Protein AF-A0A956TPC1-F1 (afdb_monomer_lite)

pLDDT: mean 88.54, std 5.94, range [56.38, 95.31]

Foldseek 3Di:
DPDDPVNVVVVVVLLVQLLVLLLVLQQPQADPVDDNVRSNCLSVVLSVVLVCCLPPVLCVVPVCVVPVVVSVVCSLVRSLVSSLVVCCCVCCVVVVDDCPRNVRSSVSSNVSSVVSD

Secondary structure (DSSP, 8-state):
----HHHHHHHHHHHHHHHHHHHHHHHHHS-TTS-HHHHHHHHHHHHHHHHHIIIIIHHHHS-TTTSHHHHHHHHHHHHHHHHHHHHIIIIIISS---GGGHHHHHHHHHHHHHHH-

Sequence (117 aa):
MDFTPELALTVLKGYVLTVIFETAVLLLGLSRQHSIKRRLIAGVWLSAASYPFVIFLFPRLINPIEMETVYRVVSETFAPLFECFLFWLVYYRLKEAPNDGLLRDMSTIVIANLFSY

Structure (mmCIF, N/CA/C/O backbone):
data_AF-A0A956TPC1-F1
#
_entry.id   AF-A0A956TPC1-F1
#
loop_
_atom_site.group_PDB
_atom_site.id
_atom_site.type_symbol
_atom_site.label_atom_id
_atom_site.label_alt_id
_atom_site.label_comp_id
_atom_site.label_asym_id
_atom_site.label_entity_id
_atom_site.label_seq_id
_atom_site.pdbx_PDB_ins_code
_atom_site.Cartn_x
_atom_site.Cartn_y
_atom_site.Cartn_z
_atom_site.occupancy
_atom_site.B_iso_or_equiv
_atom_site.auth_seq_id
_atom_site.auth_comp_id
_atom_site.auth_asym_id
_atom_site.auth_atom_id
_atom_site.pdbx_PDB_model_num
ATOM 1 N N . MET A 1 1 ? 19.845 -2.219 -12.822 1.00 56.38 1 MET A N 1
ATOM 2 C CA . MET 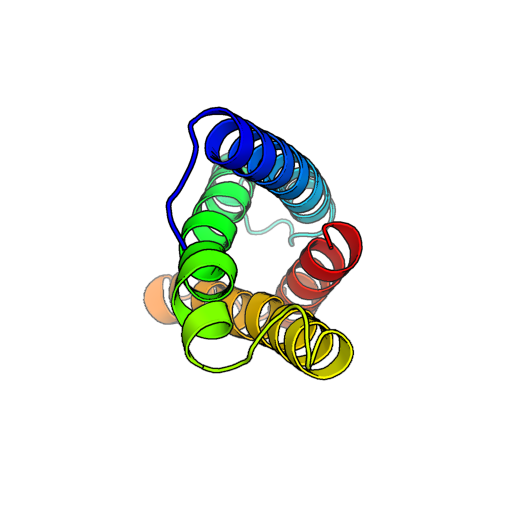A 1 1 ? 19.522 -0.857 -12.354 1.00 56.38 1 MET A CA 1
ATOM 3 C C . MET A 1 1 ? 20.477 -0.560 -11.220 1.00 56.38 1 MET A C 1
ATOM 5 O O . MET A 1 1 ? 20.308 -1.134 -10.149 1.00 56.38 1 MET A O 1
ATOM 9 N N . ASP A 1 2 ? 21.507 0.240 -11.474 1.00 64.00 2 ASP A N 1
ATOM 10 C CA . ASP A 1 2 ? 22.374 0.726 -10.401 1.00 64.00 2 ASP A CA 1
ATOM 11 C C . ASP A 1 2 ? 21.618 1.825 -9.651 1.00 64.00 2 ASP A C 1
ATOM 13 O O . ASP A 1 2 ? 21.229 2.837 -10.236 1.00 64.00 2 ASP A O 1
ATOM 17 N N . PHE A 1 3 ? 21.330 1.596 -8.368 1.00 66.88 3 PHE A N 1
ATOM 18 C CA . PHE A 1 3 ? 20.662 2.583 -7.523 1.00 66.88 3 PHE A CA 1
ATOM 19 C C . PHE A 1 3 ? 21.656 3.690 -7.173 1.00 66.88 3 PHE A C 1
ATOM 21 O O . PHE A 1 3 ? 22.478 3.540 -6.270 1.00 66.88 3 PHE A O 1
ATOM 28 N N . THR A 1 4 ? 21.581 4.816 -7.881 1.00 84.06 4 THR A N 1
ATOM 29 C CA . THR A 1 4 ? 22.282 6.028 -7.455 1.00 84.06 4 THR A CA 1
ATOM 30 C C . THR A 1 4 ? 21.613 6.587 -6.189 1.00 84.06 4 THR A C 1
ATOM 32 O O . THR A 1 4 ? 20.398 6.438 -6.007 1.00 84.06 4 THR A O 1
ATOM 35 N N . PRO A 1 5 ? 22.365 7.241 -5.286 1.00 81.44 5 PRO A N 1
ATOM 36 C CA . PRO A 1 5 ? 21.801 7.806 -4.057 1.00 81.44 5 PRO A CA 1
ATOM 37 C C . PRO A 1 5 ? 20.701 8.849 -4.327 1.00 81.44 5 PRO A C 1
ATOM 39 O O . PRO A 1 5 ? 19.742 8.950 -3.563 1.00 81.44 5 PRO A O 1
ATOM 42 N N . GLU A 1 6 ? 20.787 9.580 -5.440 1.00 81.81 6 GLU A N 1
ATOM 43 C CA . GLU A 1 6 ? 19.767 10.550 -5.858 1.00 81.81 6 GLU A CA 1
ATOM 44 C C . GLU A 1 6 ? 18.454 9.877 -6.286 1.00 81.81 6 GLU A C 1
ATOM 46 O O . GLU A 1 6 ? 17.362 10.325 -5.915 1.00 81.81 6 GLU A O 1
ATOM 51 N N . LEU A 1 7 ? 18.553 8.754 -7.007 1.00 81.25 7 LEU A N 1
ATOM 52 C CA . LEU A 1 7 ? 17.397 7.945 -7.384 1.00 81.25 7 LEU A CA 1
ATOM 53 C C . LEU A 1 7 ? 16.735 7.342 -6.142 1.00 81.25 7 LEU A C 1
ATOM 55 O O . LEU A 1 7 ? 15.518 7.425 -5.994 1.00 81.25 7 LEU A O 1
ATOM 59 N N . ALA A 1 8 ? 17.529 6.804 -5.212 1.00 82.50 8 ALA A N 1
ATOM 60 C CA . ALA A 1 8 ? 17.022 6.250 -3.959 1.00 82.50 8 ALA A CA 1
ATOM 61 C C . ALA A 1 8 ? 16.253 7.297 -3.135 1.00 82.50 8 ALA A C 1
ATOM 63 O O . ALA A 1 8 ? 15.169 7.012 -2.627 1.00 82.50 8 ALA A O 1
ATOM 64 N N . LEU A 1 9 ? 16.768 8.528 -3.051 1.00 86.12 9 LEU A N 1
ATOM 65 C CA . LEU A 1 9 ? 16.085 9.621 -2.360 1.00 86.12 9 LEU A CA 1
ATOM 66 C C . LEU A 1 9 ? 14.772 10.015 -3.053 1.00 86.12 9 LEU A C 1
ATOM 68 O O . LEU A 1 9 ? 13.795 10.334 -2.378 1.00 86.12 9 LEU A O 1
ATOM 72 N N . THR A 1 10 ? 14.737 9.985 -4.385 1.00 84.44 10 THR A N 1
ATOM 73 C CA . THR A 1 10 ? 13.531 10.284 -5.173 1.00 84.44 10 THR A CA 1
ATOM 74 C C . THR A 1 10 ? 12.447 9.235 -4.944 1.00 84.44 10 THR A C 1
ATOM 76 O O . THR A 1 10 ? 11.311 9.590 -4.628 1.00 84.44 10 THR A O 1
ATOM 79 N N . VAL A 1 11 ? 12.811 7.951 -5.000 1.00 83.94 11 VAL A N 1
ATOM 80 C CA . VAL A 1 11 ? 11.896 6.840 -4.701 1.00 83.94 11 VAL A CA 1
ATOM 81 C C . VAL A 1 11 ? 11.389 6.928 -3.262 1.00 83.94 11 VAL A C 1
ATOM 83 O O . VAL A 1 11 ? 10.193 6.788 -3.027 1.00 83.94 11 VAL A O 1
ATOM 86 N N . LEU A 1 12 ? 12.267 7.227 -2.298 1.00 86.62 12 LEU A N 1
ATOM 87 C CA . LEU A 1 12 ? 11.880 7.360 -0.894 1.00 86.62 12 LEU A CA 1
ATOM 88 C C . LEU A 1 12 ? 10.891 8.513 -0.670 1.00 86.62 12 LEU A C 1
ATOM 90 O O . LEU A 1 12 ? 9.917 8.347 0.059 1.00 86.62 12 LEU A O 1
ATOM 94 N N . LYS A 1 13 ? 11.117 9.674 -1.295 1.00 86.69 13 LYS A N 1
ATOM 95 C CA . LYS A 1 13 ? 10.193 10.818 -1.210 1.00 86.69 13 LYS A CA 1
ATOM 96 C C . LYS A 1 13 ? 8.825 10.481 -1.795 1.00 86.69 13 LYS A C 1
ATOM 98 O O . LYS A 1 13 ? 7.821 10.779 -1.153 1.00 86.69 13 LYS A O 1
ATOM 103 N N . GLY A 1 14 ? 8.798 9.847 -2.970 1.00 85.25 14 GLY A N 1
ATOM 104 C CA . GLY A 1 14 ? 7.561 9.375 -3.593 1.00 85.25 14 GLY A CA 1
ATOM 105 C C . GLY A 1 14 ? 6.814 8.411 -2.675 1.00 85.25 14 GLY A C 1
ATOM 106 O O . GLY A 1 14 ? 5.663 8.656 -2.339 1.00 85.25 14 GLY A O 1
ATOM 107 N N . TYR A 1 15 ? 7.515 7.401 -2.156 1.00 85.19 15 TYR A N 1
ATOM 108 C CA . TYR A 1 15 ? 6.955 6.425 -1.222 1.00 85.19 15 TYR A CA 1
ATOM 109 C C . TYR A 1 15 ? 6.351 7.073 0.031 1.00 85.19 15 TYR A C 1
ATOM 111 O O . TYR A 1 15 ? 5.221 6.769 0.402 1.00 85.19 15 TYR A O 1
ATOM 119 N N . VAL A 1 16 ? 7.067 7.995 0.684 1.00 88.50 16 VAL A N 1
ATOM 120 C CA . VAL A 1 16 ? 6.551 8.678 1.882 1.00 88.50 16 VAL A CA 1
ATOM 121 C C . VAL A 1 16 ? 5.290 9.478 1.559 1.00 88.50 16 VAL A C 1
ATOM 123 O O . VAL A 1 16 ? 4.336 9.445 2.336 1.00 88.50 16 VAL A O 1
ATOM 126 N N . LEU A 1 17 ? 5.267 10.180 0.425 1.00 88.25 17 LEU A N 1
ATOM 127 C CA . LEU A 1 17 ? 4.107 10.962 0.008 1.00 88.25 17 LEU A CA 1
ATOM 128 C C . LEU A 1 17 ? 2.889 10.065 -0.244 1.00 88.25 17 LEU A C 1
ATOM 130 O O . LEU A 1 17 ? 1.808 10.351 0.269 1.00 88.25 17 LEU A O 1
ATOM 134 N N . THR A 1 18 ? 3.082 8.958 -0.959 1.00 87.38 18 THR A N 1
ATOM 135 C CA . THR A 1 18 ? 2.053 7.940 -1.183 1.00 87.38 18 THR A CA 1
ATOM 136 C C . THR A 1 18 ? 1.496 7.421 0.142 1.00 87.38 18 THR A C 1
ATOM 138 O O . THR A 1 18 ? 0.289 7.495 0.364 1.00 87.38 18 THR A O 1
ATOM 141 N N . VAL A 1 19 ? 2.359 6.983 1.065 1.00 89.06 19 VAL A N 1
ATOM 142 C CA . VAL A 1 19 ? 1.934 6.453 2.372 1.00 89.06 19 VAL A CA 1
ATOM 143 C C . VAL A 1 19 ? 1.113 7.482 3.152 1.00 89.06 19 VAL A C 1
ATOM 145 O O . VAL A 1 19 ? 0.139 7.119 3.813 1.00 89.06 19 VAL A O 1
ATOM 148 N N . ILE A 1 20 ? 1.469 8.770 3.082 1.00 89.94 20 ILE A N 1
ATOM 149 C CA . ILE A 1 20 ? 0.707 9.847 3.730 1.00 89.94 20 ILE A CA 1
ATOM 150 C C . ILE A 1 20 ? -0.703 9.944 3.140 1.00 89.94 20 ILE A C 1
ATOM 152 O O . ILE A 1 20 ? -1.673 9.976 3.904 1.00 89.94 20 ILE A O 1
ATOM 156 N N . PHE A 1 21 ? -0.831 9.969 1.811 1.00 90.12 21 PHE A N 1
ATOM 157 C CA . PHE A 1 21 ? -2.134 10.053 1.149 1.00 90.12 21 PHE A CA 1
ATOM 158 C C . PHE A 1 21 ? -2.996 8.819 1.420 1.00 90.12 21 PHE A C 1
ATOM 160 O O . PHE A 1 21 ? -4.148 8.961 1.832 1.00 90.12 21 PHE A O 1
ATOM 167 N N . GLU A 1 22 ? -2.434 7.619 1.293 1.00 89.81 22 GLU A N 1
ATOM 168 C CA . GLU A 1 22 ? -3.151 6.372 1.572 1.00 89.81 22 GLU A CA 1
ATOM 169 C C . GLU A 1 22 ? -3.624 6.315 3.018 1.00 89.81 22 GLU A C 1
ATOM 171 O O . GLU A 1 22 ? -4.791 6.036 3.298 1.00 89.81 22 GLU A O 1
ATOM 176 N N . THR A 1 23 ? -2.741 6.664 3.955 1.00 90.19 23 THR A N 1
ATOM 177 C CA . THR A 1 23 ? -3.078 6.692 5.378 1.00 90.19 23 THR A CA 1
ATOM 178 C C . THR A 1 23 ? -4.186 7.705 5.662 1.00 90.19 23 THR A C 1
ATOM 180 O O . THR A 1 23 ? -5.092 7.405 6.441 1.00 90.19 23 THR A O 1
ATOM 183 N N . ALA A 1 24 ? -4.173 8.880 5.026 1.00 90.25 24 ALA A N 1
ATOM 184 C CA . ALA A 1 24 ? -5.234 9.874 5.174 1.00 90.25 24 ALA A CA 1
ATOM 185 C C . ALA A 1 24 ? -6.588 9.347 4.669 1.00 90.25 24 ALA A C 1
ATOM 187 O O . ALA A 1 24 ? -7.597 9.469 5.370 1.00 90.25 24 ALA A O 1
ATOM 188 N N . VAL A 1 25 ? -6.612 8.696 3.503 1.00 91.56 25 VAL A N 1
ATOM 189 C CA . VAL A 1 25 ? -7.831 8.084 2.955 1.00 91.56 25 VAL A CA 1
ATOM 190 C C . VAL A 1 25 ? -8.331 6.960 3.865 1.00 91.56 25 VAL A C 1
ATOM 192 O O . VAL A 1 25 ? -9.516 6.924 4.196 1.00 91.56 25 VAL A O 1
ATOM 195 N N . LEU A 1 26 ? -7.449 6.090 4.360 1.00 90.06 26 LEU A N 1
ATOM 196 C CA . LEU A 1 26 ? -7.807 5.000 5.274 1.00 90.06 26 LEU A CA 1
ATOM 197 C C . LEU A 1 26 ? -8.320 5.513 6.623 1.00 90.06 26 LEU A C 1
ATOM 199 O O . LEU A 1 26 ? -9.271 4.959 7.182 1.00 90.06 26 LEU A O 1
ATOM 203 N N . LEU A 1 27 ? -7.736 6.591 7.149 1.00 91.00 27 LEU A N 1
ATOM 204 C CA . LEU A 1 27 ? -8.196 7.226 8.382 1.00 91.00 27 LEU A CA 1
ATOM 205 C C . LEU A 1 27 ? -9.637 7.721 8.271 1.00 91.00 27 LEU A C 1
ATOM 207 O O . LEU A 1 27 ? -10.381 7.603 9.247 1.00 91.00 27 LEU A O 1
ATOM 211 N N . LEU A 1 28 ? -10.032 8.240 7.110 1.00 91.44 28 LEU A N 1
ATOM 212 C CA . LEU A 1 28 ? -11.369 8.781 6.868 1.00 91.44 28 LEU A CA 1
ATOM 213 C C . LEU A 1 28 ? -12.370 7.704 6.420 1.00 91.44 28 LEU A C 1
ATOM 215 O O . LEU A 1 28 ? -13.526 7.706 6.854 1.00 91.44 28 LEU A O 1
ATOM 219 N N . GLY A 1 29 ? -11.936 6.777 5.568 1.00 89.06 29 GLY A N 1
ATOM 220 C CA . GLY A 1 29 ? -12.813 5.832 4.884 1.00 89.06 29 GLY A CA 1
ATOM 221 C C . GLY A 1 29 ? -13.083 4.541 5.654 1.00 89.06 29 GLY A C 1
ATOM 222 O O . GLY A 1 29 ? -14.226 4.071 5.624 1.00 89.06 29 GLY A O 1
ATOM 223 N N . LEU A 1 30 ? -12.107 4.021 6.418 1.00 90.31 30 LEU A N 1
ATOM 224 C CA . LEU A 1 30 ? -12.269 2.755 7.141 1.00 90.31 30 LEU A CA 1
ATOM 225 C C . LEU A 1 30 ? -13.438 2.816 8.133 1.00 90.31 30 LEU A C 1
ATOM 227 O O . LEU A 1 30 ? -13.693 3.813 8.825 1.00 90.31 30 LEU A O 1
ATOM 231 N N . SER A 1 31 ? -14.152 1.703 8.222 1.00 89.00 31 SER A N 1
ATOM 232 C CA . SER A 1 31 ? -15.295 1.507 9.103 1.00 89.00 31 SER A CA 1
ATOM 233 C C . SER A 1 31 ? -14.937 1.726 10.580 1.00 89.00 31 SER A C 1
ATOM 235 O O . SER A 1 31 ? -13.797 1.560 11.032 1.00 89.00 31 SER A O 1
ATOM 237 N N . ARG A 1 32 ? -15.930 2.158 11.371 1.00 85.25 32 ARG A N 1
ATOM 238 C CA . ARG A 1 32 ? -15.756 2.571 12.782 1.00 85.25 32 ARG A CA 1
ATOM 239 C C . ARG A 1 32 ? -15.252 1.456 13.708 1.00 85.25 32 ARG A C 1
ATOM 241 O O . ARG A 1 32 ? -14.780 1.758 14.797 1.00 85.25 32 ARG A O 1
ATOM 248 N N . GLN A 1 33 ? -15.297 0.202 13.264 1.00 84.94 33 GLN A N 1
ATOM 249 C CA . GLN A 1 33 ? -14.762 -0.959 13.983 1.00 84.94 33 GLN A CA 1
ATOM 250 C C . GLN A 1 33 ? -13.232 -0.920 14.167 1.00 84.94 33 GLN A C 1
ATOM 252 O O . GLN A 1 33 ? -12.696 -1.534 15.090 1.00 84.94 33 GLN A O 1
ATOM 257 N N . HIS A 1 34 ? -12.510 -0.178 13.319 1.00 85.50 34 HIS A N 1
ATOM 258 C CA . HIS A 1 34 ? -11.058 -0.036 13.422 1.00 85.50 34 HIS A CA 1
ATOM 259 C C . HIS A 1 34 ? -10.687 1.201 14.232 1.00 85.50 34 HIS A C 1
ATOM 261 O O . HIS A 1 34 ? -11.007 2.325 13.841 1.00 85.50 34 HIS A O 1
ATOM 267 N N . SER A 1 35 ? -9.953 1.007 15.330 1.00 89.12 35 SER A N 1
ATOM 268 C CA . SER A 1 35 ? -9.394 2.114 16.110 1.00 89.12 35 SER A CA 1
ATOM 269 C C . SER A 1 35 ? -8.387 2.927 15.292 1.00 89.12 35 SER A C 1
ATOM 271 O O . SER A 1 35 ? -7.727 2.397 14.399 1.00 89.12 35 SER A O 1
ATOM 273 N N . ILE A 1 36 ? -8.207 4.207 15.631 1.00 88.62 36 ILE A N 1
ATOM 274 C CA . ILE A 1 36 ? -7.290 5.121 14.922 1.00 88.62 36 ILE A CA 1
ATOM 275 C C . ILE A 1 36 ? -5.874 4.532 14.812 1.00 88.62 36 ILE A C 1
ATOM 277 O O . ILE A 1 36 ? -5.271 4.575 13.745 1.00 88.62 36 ILE A O 1
ATOM 281 N N . LYS A 1 37 ? -5.375 3.887 15.878 1.00 89.06 37 LYS A N 1
ATOM 282 C CA . LYS A 1 37 ? -4.073 3.199 15.857 1.00 89.06 37 LYS A CA 1
ATOM 283 C C . LYS A 1 37 ? -4.005 2.108 14.783 1.00 89.06 37 LYS A C 1
ATOM 285 O O . LYS A 1 37 ? -3.002 2.009 14.089 1.00 89.06 37 LYS A O 1
ATOM 290 N N . ARG A 1 38 ? -5.066 1.306 14.623 1.00 88.12 38 ARG A N 1
ATOM 291 C CA . ARG A 1 38 ? -5.127 0.256 13.591 1.00 88.12 38 ARG A CA 1
ATOM 292 C C . ARG A 1 38 ? -5.164 0.849 12.190 1.00 88.12 38 ARG A C 1
ATOM 294 O O . ARG A 1 38 ? -4.500 0.314 11.319 1.00 88.12 38 ARG A O 1
ATOM 301 N N . ARG A 1 39 ? -5.885 1.956 11.991 1.00 90.56 39 ARG A N 1
ATOM 302 C CA . ARG A 1 39 ? -5.955 2.653 10.696 1.00 90.56 39 ARG A CA 1
ATOM 303 C C . ARG A 1 39 ? -4.586 3.188 10.265 1.00 90.56 39 ARG A C 1
ATOM 305 O O . ARG A 1 39 ? -4.184 2.957 9.134 1.00 90.56 39 ARG A O 1
ATOM 312 N N . LEU A 1 40 ? -3.851 3.819 11.188 1.00 90.00 40 LEU A N 1
ATOM 313 C CA . LEU A 1 40 ? -2.486 4.305 10.941 1.00 90.00 40 LEU A CA 1
ATOM 314 C C . LEU A 1 40 ? -1.521 3.165 10.609 1.00 90.00 40 LEU A C 1
ATOM 316 O O . LEU A 1 40 ? -0.792 3.235 9.626 1.00 90.00 40 LEU A O 1
ATOM 320 N N . ILE A 1 41 ? -1.532 2.104 11.424 1.00 90.44 41 ILE A N 1
ATOM 321 C CA . ILE A 1 41 ? -0.664 0.943 11.200 1.00 90.44 41 ILE A CA 1
ATOM 322 C C . ILE A 1 41 ? -1.022 0.262 9.880 1.00 90.44 41 ILE A C 1
ATOM 324 O O . ILE A 1 41 ? -0.116 -0.132 9.160 1.00 90.44 41 ILE A O 1
ATOM 328 N N . ALA A 1 42 ? -2.312 0.136 9.554 1.00 88.75 42 ALA A N 1
ATOM 329 C CA . ALA A 1 42 ? -2.755 -0.458 8.300 1.00 88.75 42 ALA A CA 1
ATOM 330 C C . ALA A 1 42 ? -2.224 0.323 7.096 1.00 88.75 42 ALA A C 1
ATOM 332 O O . ALA A 1 42 ? -1.651 -0.311 6.223 1.00 88.75 42 ALA A O 1
ATOM 333 N N . GLY A 1 43 ? -2.331 1.657 7.085 1.00 87.06 43 GLY A N 1
ATOM 334 C CA . GLY A 1 43 ? -1.788 2.473 5.995 1.00 87.06 43 GLY A CA 1
ATOM 335 C C . GLY A 1 43 ? -0.302 2.221 5.769 1.00 87.06 43 GLY A C 1
ATOM 336 O O . GLY A 1 43 ? 0.091 1.799 4.697 1.00 87.06 43 GLY A O 1
ATOM 337 N N . VAL A 1 44 ? 0.522 2.344 6.810 1.00 88.88 44 VAL A N 1
ATOM 338 C CA . VAL A 1 44 ? 1.974 2.138 6.669 1.00 88.88 44 VAL A CA 1
ATOM 339 C C . VAL A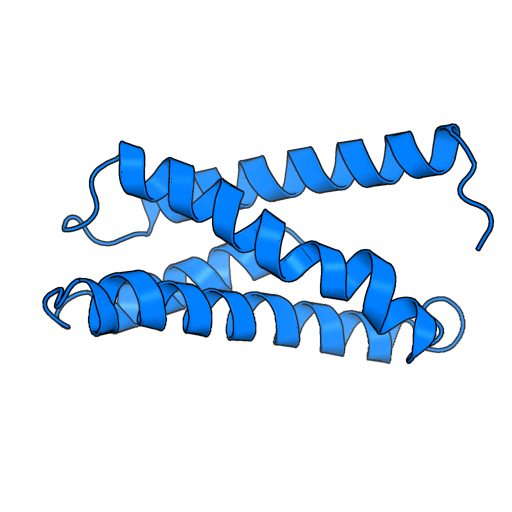 1 44 ? 2.333 0.691 6.313 1.00 88.88 44 VAL A C 1
ATOM 341 O O . VAL A 1 44 ? 3.233 0.450 5.513 1.00 88.88 44 VAL A O 1
ATOM 344 N N . TRP A 1 45 ? 1.675 -0.287 6.938 1.00 92.69 45 TRP A N 1
ATOM 345 C CA . TRP A 1 45 ? 2.023 -1.700 6.787 1.00 92.69 45 TRP A CA 1
ATOM 346 C C . TRP A 1 45 ? 1.584 -2.282 5.441 1.00 92.69 45 TRP A C 1
ATOM 348 O O . TRP A 1 45 ? 2.312 -3.098 4.880 1.00 92.69 45 TRP A O 1
ATOM 358 N N . LEU A 1 46 ? 0.422 -1.869 4.926 1.00 91.19 46 LEU A N 1
ATOM 359 C CA . LEU A 1 46 ? -0.075 -2.317 3.626 1.00 91.19 46 LEU A CA 1
ATOM 360 C C . LEU A 1 46 ? 0.854 -1.844 2.505 1.00 91.19 46 LEU A C 1
ATOM 362 O O . LEU A 1 46 ? 1.367 -2.695 1.776 1.00 91.19 46 LEU A O 1
ATOM 366 N N . SER A 1 47 ? 1.189 -0.549 2.463 1.00 89.75 47 SER A N 1
ATOM 367 C CA . SER A 1 47 ? 2.115 -0.011 1.460 1.00 89.75 47 SER A CA 1
ATOM 368 C C . SER A 1 47 ? 3.508 -0.631 1.597 1.00 89.75 47 SER A C 1
ATOM 370 O O . SER A 1 47 ? 4.147 -0.980 0.608 1.00 89.75 47 SER A O 1
ATOM 372 N N . ALA A 1 48 ? 3.985 -0.853 2.828 1.00 88.75 48 ALA A N 1
ATOM 373 C CA . ALA A 1 48 ? 5.269 -1.518 3.056 1.00 88.75 48 ALA A CA 1
ATOM 374 C C . ALA A 1 48 ? 5.300 -2.961 2.523 1.00 88.75 48 ALA A C 1
ATOM 376 O O . ALA A 1 48 ? 6.371 -3.459 2.175 1.00 88.75 48 ALA A O 1
ATOM 377 N N . ALA A 1 49 ? 4.150 -3.637 2.461 1.00 90.25 49 ALA A N 1
ATOM 378 C CA . ALA A 1 49 ? 4.039 -4.983 1.920 1.00 90.25 49 ALA A CA 1
ATOM 379 C C . ALA A 1 49 ? 3.860 -4.995 0.393 1.00 90.25 49 ALA A C 1
ATOM 381 O O . ALA A 1 49 ? 4.399 -5.888 -0.256 1.00 90.25 49 ALA A O 1
ATOM 382 N N . SER A 1 50 ? 3.133 -4.038 -0.191 1.00 91.38 50 SER A N 1
ATOM 383 C CA . SER A 1 50 ? 2.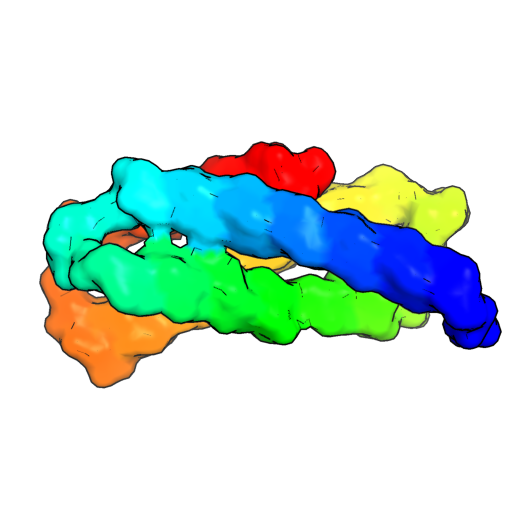814 -3.996 -1.627 1.00 91.38 50 SER A CA 1
ATOM 384 C C . SER A 1 50 ? 3.920 -3.343 -2.475 1.00 91.38 50 SER A C 1
ATOM 386 O O . SER A 1 50 ? 4.308 -3.886 -3.514 1.00 91.38 50 SER A O 1
ATOM 388 N N . TYR A 1 51 ? 4.506 -2.231 -2.021 1.00 87.38 51 TYR A N 1
ATOM 389 C CA . TYR A 1 51 ? 5.464 -1.432 -2.799 1.00 87.38 51 TYR A CA 1
ATOM 390 C C . TYR A 1 51 ? 6.777 -2.142 -3.151 1.00 87.38 51 TYR A C 1
ATOM 392 O O . TYR A 1 51 ? 7.289 -1.897 -4.246 1.00 87.38 51 TYR A O 1
ATOM 400 N N . PRO A 1 52 ? 7.343 -3.049 -2.328 1.00 89.31 52 PRO A N 1
ATOM 401 C CA . PRO A 1 52 ? 8.520 -3.813 -2.737 1.00 89.31 52 PRO A CA 1
ATOM 402 C C . PRO A 1 52 ? 8.293 -4.633 -4.014 1.00 89.31 52 PRO A C 1
ATOM 404 O O . PRO A 1 52 ? 9.220 -4.790 -4.811 1.00 89.31 52 PRO A O 1
ATOM 407 N N . PHE A 1 53 ? 7.070 -5.116 -4.255 1.00 90.69 53 PHE A N 1
ATOM 408 C CA . PHE A 1 53 ? 6.737 -5.812 -5.499 1.00 90.69 53 PHE A CA 1
ATOM 409 C C . PHE A 1 53 ? 6.759 -4.850 -6.688 1.00 90.69 53 PHE A C 1
ATOM 411 O O . PHE A 1 53 ? 7.386 -5.149 -7.703 1.00 90.69 53 PHE A O 1
ATOM 418 N N . VAL A 1 54 ? 6.152 -3.673 -6.537 1.00 89.12 54 VAL A N 1
ATOM 419 C CA . VAL A 1 54 ? 6.105 -2.651 -7.589 1.00 89.12 54 VAL A CA 1
ATOM 420 C C . VAL A 1 54 ? 7.499 -2.097 -7.891 1.00 89.12 54 VAL A C 1
ATOM 422 O O . VAL A 1 54 ? 7.854 -1.970 -9.049 1.00 89.12 54 VAL A O 1
ATOM 425 N N . ILE A 1 55 ? 8.330 -1.833 -6.881 1.00 87.81 55 ILE A N 1
ATOM 426 C CA . ILE A 1 55 ? 9.648 -1.197 -7.062 1.00 87.81 55 ILE A CA 1
ATOM 427 C C . ILE A 1 55 ? 10.733 -2.199 -7.476 1.00 87.81 55 ILE A C 1
ATOM 429 O O . ILE A 1 55 ? 11.623 -1.855 -8.252 1.00 87.81 55 ILE A O 1
ATOM 433 N N . PHE A 1 56 ? 10.710 -3.430 -6.953 1.00 88.25 56 PHE A N 1
ATOM 434 C CA . PHE A 1 56 ? 11.813 -4.378 -7.156 1.00 88.25 56 PHE A CA 1
ATOM 435 C C . PHE A 1 56 ? 11.453 -5.585 -8.012 1.00 88.25 56 PHE A C 1
ATOM 437 O O . PHE A 1 56 ? 12.315 -6.064 -8.752 1.00 88.25 56 PHE A O 1
ATOM 444 N N . LEU A 1 57 ? 10.228 -6.109 -7.909 1.00 91.19 57 LEU A N 1
ATOM 445 C CA . LEU A 1 57 ? 9.849 -7.321 -8.635 1.00 91.19 57 LEU A CA 1
ATOM 446 C C . LEU A 1 57 ? 9.381 -6.998 -10.055 1.00 91.19 57 LEU A C 1
ATOM 448 O O . LEU A 1 57 ? 9.920 -7.549 -11.012 1.00 91.19 57 LEU A O 1
ATOM 452 N N . PHE A 1 58 ? 8.412 -6.099 -10.212 1.00 90.75 58 PHE A N 1
ATOM 453 C CA . PHE A 1 58 ? 7.816 -5.808 -11.517 1.00 90.75 58 PHE A CA 1
ATOM 454 C C . PHE A 1 58 ? 8.786 -5.210 -12.535 1.00 90.75 58 PHE A C 1
ATOM 456 O O . PHE A 1 58 ? 8.771 -5.706 -13.658 1.00 90.75 58 PHE A O 1
ATOM 463 N N . PRO A 1 59 ? 9.713 -4.296 -12.191 1.00 89.31 59 PRO A N 1
ATOM 464 C CA . PRO A 1 59 ? 10.682 -3.776 -13.155 1.00 89.31 59 PRO A CA 1
ATOM 465 C C . PRO A 1 59 ? 11.655 -4.838 -13.683 1.00 89.31 59 PRO A C 1
ATOM 467 O O . PRO A 1 59 ? 12.323 -4.615 -14.688 1.00 89.31 59 PRO A O 1
ATOM 470 N N . ARG A 1 60 ? 11.765 -5.994 -13.006 1.00 89.94 60 ARG A N 1
ATOM 471 C CA . ARG A 1 60 ? 12.550 -7.146 -13.480 1.00 89.94 60 ARG A CA 1
ATOM 472 C C . ARG A 1 60 ? 11.774 -8.045 -14.441 1.00 89.94 60 ARG A C 1
ATOM 474 O O . ARG A 1 60 ? 12.400 -8.803 -15.172 1.00 89.94 60 ARG A O 1
ATOM 481 N N . LEU A 1 61 ? 10.443 -7.994 -14.411 1.00 92.06 61 LEU A N 1
ATOM 482 C CA . LEU A 1 61 ? 9.559 -8.812 -15.250 1.00 92.06 61 LEU A CA 1
ATOM 483 C C . LEU A 1 61 ? 9.005 -8.026 -16.445 1.00 92.06 61 LEU A C 1
ATOM 485 O O . LEU A 1 61 ? 8.767 -8.599 -17.502 1.00 92.06 61 LEU A O 1
ATOM 489 N N . ILE A 1 62 ? 8.792 -6.724 -16.264 1.00 90.25 62 ILE A N 1
ATOM 490 C CA . ILE A 1 62 ? 8.187 -5.802 -17.221 1.00 90.25 62 ILE A CA 1
ATOM 491 C C . ILE A 1 62 ? 9.101 -4.583 -17.283 1.00 90.25 62 ILE A C 1
ATOM 493 O O . ILE A 1 62 ? 9.300 -3.916 -16.269 1.00 90.25 62 ILE A O 1
ATOM 497 N N . ASN A 1 63 ? 9.664 -4.287 -18.456 1.00 90.25 63 ASN A N 1
ATOM 498 C CA . ASN A 1 63 ? 10.515 -3.113 -18.624 1.00 90.25 63 ASN A CA 1
ATOM 499 C C . ASN A 1 63 ? 9.655 -1.841 -18.482 1.00 90.25 63 ASN A C 1
ATOM 501 O O . ASN A 1 63 ? 8.813 -1.595 -19.347 1.00 90.25 63 ASN A O 1
ATOM 505 N N . PRO A 1 64 ? 9.848 -1.018 -17.435 1.00 87.31 64 PRO A N 1
ATOM 506 C CA . PRO A 1 64 ? 8.981 0.130 -17.180 1.00 87.31 64 PRO A CA 1
ATOM 507 C C . PRO A 1 64 ? 9.140 1.248 -18.221 1.00 87.31 64 PRO A C 1
ATOM 509 O O . PRO A 1 64 ? 8.255 2.087 -18.332 1.00 87.31 64 PRO A O 1
ATOM 512 N N . ILE A 1 65 ? 10.242 1.265 -18.982 1.00 89.06 65 ILE A N 1
ATOM 513 C CA . ILE A 1 65 ? 10.512 2.279 -20.013 1.00 89.06 65 ILE A CA 1
ATOM 514 C C . ILE A 1 65 ? 9.860 1.880 -21.339 1.00 89.06 65 ILE A C 1
ATOM 516 O O . ILE A 1 65 ? 9.215 2.692 -21.990 1.00 89.06 65 ILE A O 1
ATOM 520 N N . GLU A 1 66 ? 10.022 0.621 -21.746 1.00 91.75 66 GLU A N 1
ATOM 521 C CA . GLU A 1 66 ? 9.487 0.131 -23.024 1.00 91.75 66 GLU A CA 1
ATOM 522 C C . GLU A 1 66 ? 8.002 -0.235 -22.935 1.00 91.75 66 GLU A C 1
ATOM 524 O O . GLU A 1 66 ? 7.274 -0.139 -23.920 1.00 91.75 66 GLU A O 1
ATOM 529 N N . MET A 1 67 ? 7.544 -0.662 -21.756 1.00 92.56 67 MET A N 1
ATOM 530 C CA . MET A 1 67 ? 6.192 -1.165 -21.517 1.00 92.56 67 MET A CA 1
ATOM 531 C C . MET A 1 67 ? 5.481 -0.360 -20.423 1.00 92.56 67 MET A C 1
ATOM 533 O O . MET A 1 67 ? 4.804 -0.938 -19.572 1.00 92.56 67 MET A O 1
ATOM 537 N N . GLU A 1 68 ? 5.617 0.970 -20.446 1.00 92.62 68 GLU A N 1
ATOM 538 C CA . GLU A 1 68 ? 5.078 1.890 -19.430 1.00 92.62 68 GLU A CA 1
ATOM 539 C C . GLU A 1 68 ? 3.603 1.612 -19.109 1.00 92.62 68 GLU A C 1
ATOM 541 O O . GLU A 1 68 ? 3.241 1.427 -17.948 1.00 92.62 68 GLU A O 1
ATOM 546 N N . THR A 1 69 ? 2.748 1.506 -20.131 1.00 94.12 69 THR A N 1
ATOM 547 C CA . THR A 1 69 ? 1.312 1.254 -19.93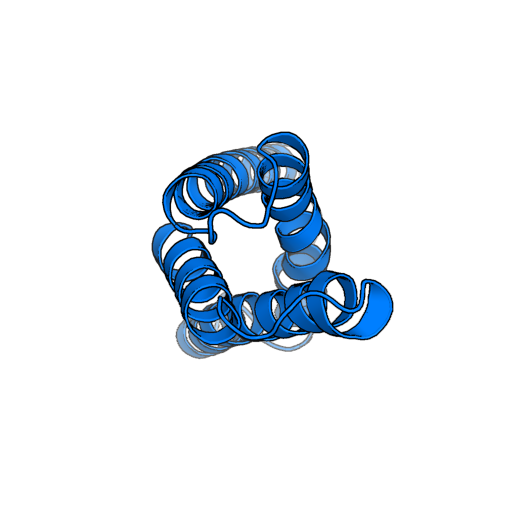9 1.00 94.12 69 THR A CA 1
ATOM 548 C C . THR A 1 69 ? 1.051 -0.083 -19.252 1.00 94.12 69 THR A C 1
ATOM 550 O O . THR A 1 69 ? 0.205 -0.164 -18.367 1.00 94.12 69 THR A O 1
ATOM 553 N N . VAL A 1 70 ? 1.782 -1.135 -19.631 1.00 92.69 70 VAL A N 1
ATOM 554 C CA . VAL A 1 70 ? 1.618 -2.467 -19.033 1.00 92.69 70 VAL A CA 1
ATOM 555 C C . VAL A 1 70 ? 2.093 -2.448 -17.588 1.00 92.69 70 VAL A C 1
ATOM 557 O O . VAL A 1 70 ? 1.382 -2.927 -16.710 1.00 92.69 70 VAL A O 1
ATOM 560 N N . TYR A 1 71 ? 3.261 -1.856 -17.334 1.00 91.88 71 TYR A N 1
ATOM 561 C CA . TYR A 1 71 ? 3.803 -1.697 -15.991 1.00 91.88 71 TYR A CA 1
ATOM 562 C C . TYR A 1 71 ? 2.819 -0.946 -15.086 1.00 91.88 71 TYR A C 1
ATOM 564 O O . TYR A 1 71 ? 2.489 -1.439 -14.010 1.00 91.88 71 TYR A O 1
ATOM 572 N N . ARG A 1 72 ? 2.288 0.185 -15.565 1.00 91.38 72 ARG A N 1
ATOM 573 C CA . ARG A 1 72 ? 1.336 1.027 -14.839 1.00 91.38 72 ARG A CA 1
ATOM 574 C C . ARG A 1 72 ? 0.025 0.305 -14.536 1.00 91.38 72 ARG A C 1
ATOM 576 O O . ARG A 1 72 ? -0.404 0.283 -13.389 1.00 91.38 72 ARG A O 1
ATOM 583 N N . VAL A 1 73 ? -0.588 -0.342 -15.528 1.00 93.50 73 VAL A N 1
ATOM 584 C CA . VAL A 1 73 ? -1.841 -1.092 -15.325 1.00 93.50 73 VAL A CA 1
ATOM 585 C C . VAL A 1 73 ? -1.636 -2.242 -14.340 1.00 93.50 73 VAL A C 1
ATOM 587 O O . VAL A 1 73 ? -2.473 -2.467 -13.465 1.00 93.50 73 VAL A O 1
ATOM 590 N N . VAL A 1 74 ? -0.515 -2.962 -14.447 1.00 93.31 74 VAL A N 1
ATOM 591 C CA . VAL A 1 74 ? -0.187 -4.053 -13.521 1.00 93.31 74 VAL A CA 1
ATOM 592 C C . VAL A 1 74 ? 0.020 -3.519 -12.108 1.00 93.31 74 VAL A C 1
ATOM 594 O O . VAL A 1 74 ? -0.526 -4.104 -11.176 1.00 93.31 74 VAL A O 1
ATOM 597 N N . SER A 1 75 ? 0.742 -2.411 -11.924 1.00 91.12 75 SER A N 1
ATOM 598 C CA . SER A 1 75 ? 0.976 -1.825 -10.601 1.00 91.12 75 SER A CA 1
ATOM 599 C C . SER A 1 75 ? -0.309 -1.273 -9.972 1.00 91.12 75 SER A C 1
ATOM 601 O O . SER A 1 75 ? -0.617 -1.617 -8.829 1.00 91.12 75 SER A O 1
ATOM 603 N N . GLU A 1 76 ? -1.106 -0.522 -10.741 1.00 91.38 76 GLU A N 1
ATOM 604 C CA . GLU A 1 76 ? -2.389 0.060 -10.309 1.00 91.38 76 GLU A CA 1
ATOM 605 C C . GLU A 1 76 ? -3.447 -1.008 -10.002 1.00 91.38 76 GLU A C 1
ATOM 607 O O . GLU A 1 76 ? -4.363 -0.764 -9.225 1.00 91.38 76 GLU A O 1
ATOM 612 N N . THR A 1 77 ? -3.326 -2.206 -10.579 1.00 92.94 77 THR A N 1
ATOM 613 C CA . THR A 1 77 ? -4.233 -3.327 -10.293 1.00 92.94 77 THR A CA 1
ATOM 614 C C . THR A 1 77 ? -3.715 -4.191 -9.145 1.00 92.94 77 THR A C 1
ATOM 616 O O . THR A 1 77 ? -4.474 -4.586 -8.260 1.00 92.94 77 THR A O 1
ATOM 619 N N . PHE A 1 78 ? -2.419 -4.506 -9.138 1.00 94.00 78 PHE A N 1
ATOM 620 C CA . PHE A 1 78 ? -1.823 -5.408 -8.158 1.00 94.00 78 PHE A CA 1
ATOM 621 C C . PHE A 1 78 ? -1.839 -4.821 -6.750 1.00 94.00 78 PHE A C 1
ATOM 623 O O . PHE A 1 78 ? -2.244 -5.522 -5.826 1.00 94.00 78 PHE A O 1
ATOM 630 N N . ALA A 1 79 ? -1.417 -3.564 -6.584 1.00 91.69 79 ALA A N 1
ATOM 631 C CA . ALA A 1 79 ? -1.313 -2.937 -5.269 1.00 91.69 79 ALA A CA 1
ATOM 632 C C . ALA A 1 79 ? -2.652 -2.954 -4.502 1.00 91.69 79 ALA A C 1
ATOM 634 O O . ALA A 1 79 ? -2.702 -3.587 -3.442 1.00 91.69 79 ALA A O 1
ATOM 635 N N . PRO A 1 80 ? -3.777 -2.440 -5.045 1.00 93.06 80 PRO A N 1
ATOM 636 C CA . PRO A 1 80 ? -5.045 -2.475 -4.323 1.00 93.06 80 PRO A CA 1
ATOM 637 C C . PRO A 1 80 ? -5.566 -3.896 -4.095 1.00 93.06 80 PRO A C 1
ATOM 639 O O . PRO A 1 80 ? -6.128 -4.165 -3.033 1.00 93.06 80 PRO A O 1
ATOM 642 N N . LEU A 1 81 ? -5.382 -4.825 -5.043 1.00 95.12 81 LEU A N 1
ATOM 643 C CA . LEU A 1 81 ? -5.806 -6.219 -4.860 1.00 95.12 81 LEU A CA 1
ATOM 644 C C . LEU A 1 81 ? -5.029 -6.905 -3.734 1.00 95.12 81 LEU A C 1
ATOM 646 O O . LEU A 1 81 ? -5.622 -7.582 -2.890 1.00 95.12 81 LEU A O 1
ATOM 650 N N . PHE A 1 82 ? -3.711 -6.726 -3.714 1.00 95.31 82 PHE A N 1
ATOM 651 C CA . PHE A 1 82 ? -2.837 -7.319 -2.713 1.00 95.31 82 PHE A CA 1
ATOM 652 C C . PHE A 1 82 ? -3.099 -6.727 -1.327 1.00 95.31 82 PHE A C 1
ATOM 654 O O . PHE A 1 82 ? -3.202 -7.465 -0.347 1.00 95.31 82 PHE A O 1
ATOM 661 N N . GLU A 1 83 ? -3.301 -5.416 -1.238 1.00 94.94 83 GLU A N 1
ATOM 662 C CA . GLU A 1 83 ? -3.628 -4.754 0.021 1.00 94.94 83 GLU A CA 1
ATOM 663 C C . GLU A 1 83 ? -5.012 -5.132 0.545 1.00 94.94 83 GLU A C 1
ATOM 665 O O . GLU A 1 83 ? -5.155 -5.426 1.734 1.00 94.94 83 GLU A O 1
ATOM 670 N N . CYS A 1 84 ? -6.021 -5.221 -0.328 1.00 95.06 84 CYS A N 1
ATOM 671 C CA . CYS A 1 84 ? -7.337 -5.747 0.033 1.00 95.06 84 CYS A CA 1
ATOM 672 C C . CYS A 1 84 ? -7.226 -7.171 0.590 1.00 95.06 84 CYS A C 1
ATOM 674 O O . CYS A 1 84 ? -7.793 -7.477 1.642 1.00 95.06 84 CYS A O 1
ATOM 676 N N . PHE A 1 85 ? -6.451 -8.033 -0.075 1.00 95.00 85 PHE A N 1
ATOM 677 C CA . PHE A 1 85 ? -6.215 -9.402 0.372 1.00 95.00 85 PHE A CA 1
ATOM 678 C C . PHE A 1 85 ? -5.541 -9.452 1.749 1.00 95.00 85 PHE A C 1
ATOM 680 O O . PHE A 1 85 ? -6.028 -10.148 2.644 1.00 95.00 85 PHE A O 1
ATOM 687 N N . LEU A 1 86 ? -4.459 -8.695 1.954 1.00 94.31 86 LEU A N 1
ATOM 688 C CA . LEU A 1 86 ? -3.751 -8.644 3.234 1.00 94.31 86 LEU A CA 1
ATOM 689 C C . LEU A 1 86 ? -4.628 -8.079 4.354 1.00 94.31 86 LEU A C 1
ATOM 691 O O . LEU A 1 86 ? -4.649 -8.625 5.460 1.00 94.31 86 LEU A O 1
ATOM 695 N N . PHE A 1 87 ? -5.380 -7.013 4.080 1.00 93.56 87 PHE A N 1
ATOM 696 C CA . PHE A 1 87 ? -6.282 -6.417 5.058 1.00 93.56 87 PHE A CA 1
ATOM 697 C C . PHE A 1 87 ? -7.396 -7.388 5.449 1.00 93.56 87 PHE A C 1
ATOM 699 O O . PHE A 1 87 ? -7.656 -7.587 6.637 1.00 93.56 87 PHE A O 1
ATOM 706 N N . TRP A 1 88 ? -8.017 -8.045 4.469 1.00 94.25 88 TRP A N 1
ATOM 707 C CA . TRP A 1 88 ? -9.014 -9.083 4.710 1.00 94.25 88 TRP A CA 1
ATOM 708 C C . TRP A 1 88 ? -8.441 -10.235 5.542 1.00 94.25 88 TRP A C 1
ATOM 710 O O . TRP A 1 88 ? -9.035 -10.631 6.549 1.00 94.25 88 TRP A O 1
ATOM 720 N N . LEU A 1 89 ? -7.260 -10.735 5.173 1.00 93.31 89 LEU A N 1
ATOM 721 C CA . LEU A 1 89 ? -6.598 -11.829 5.874 1.00 93.31 89 LEU A CA 1
ATOM 722 C C . LEU A 1 89 ? -6.355 -11.470 7.345 1.00 93.31 89 LEU A C 1
ATOM 724 O O . LEU A 1 89 ? -6.738 -12.218 8.241 1.00 93.31 89 LEU A O 1
ATOM 728 N N . VAL A 1 90 ? -5.763 -10.308 7.613 1.00 91.31 90 VAL A N 1
ATOM 729 C CA . VAL A 1 90 ? -5.378 -9.916 8.974 1.00 91.31 90 VAL A CA 1
ATOM 730 C C . VAL A 1 90 ? -6.578 -9.517 9.827 1.00 91.31 90 VAL A C 1
ATOM 732 O O . VAL A 1 90 ? -6.645 -9.892 10.997 1.00 91.31 90 VAL A O 1
ATOM 735 N N . TYR A 1 91 ? -7.510 -8.731 9.291 1.00 88.06 91 TYR A N 1
ATOM 736 C CA . TYR A 1 91 ? -8.564 -8.120 10.101 1.00 88.06 91 TYR A CA 1
ATOM 737 C C . TYR A 1 91 ? -9.862 -8.917 10.128 1.00 88.06 91 TYR A C 1
ATOM 739 O O . TYR A 1 91 ? -10.516 -8.925 11.165 1.00 88.06 91 TYR A O 1
ATOM 747 N N . TYR A 1 92 ? -10.212 -9.621 9.054 1.00 88.56 92 TYR A N 1
ATOM 748 C CA . TYR A 1 92 ? -11.464 -10.377 8.987 1.00 88.56 92 TYR A CA 1
ATOM 749 C C . TYR A 1 92 ? -11.260 -11.865 9.222 1.00 88.56 92 TYR A C 1
ATOM 751 O O . TYR A 1 92 ? -12.039 -12.476 9.946 1.00 88.56 92 TYR A O 1
ATOM 759 N N . ARG A 1 93 ? -10.203 -12.460 8.656 1.00 89.44 93 ARG A N 1
ATOM 760 C CA . ARG A 1 93 ? -9.942 -13.895 8.844 1.00 89.44 93 ARG A CA 1
ATOM 761 C C . ARG A 1 93 ? -9.229 -14.193 10.153 1.00 89.44 93 ARG A C 1
ATOM 763 O O . ARG A 1 93 ? -9.719 -15.010 10.916 1.00 89.44 93 ARG A O 1
ATOM 770 N N . LEU A 1 94 ? -8.101 -13.541 10.427 1.00 88.56 94 LEU A N 1
ATOM 771 C CA . LEU A 1 94 ? -7.283 -13.853 11.607 1.00 88.56 94 LEU A CA 1
ATOM 772 C C . LEU A 1 94 ? -7.799 -13.217 12.904 1.00 88.56 94 LEU A C 1
ATOM 774 O O . LEU A 1 94 ? -7.547 -13.746 13.980 1.00 88.56 94 LEU A O 1
ATOM 778 N N . LYS A 1 95 ? -8.489 -12.075 12.818 1.00 83.94 95 LYS A N 1
ATOM 779 C CA . LYS A 1 95 ? -9.041 -11.357 13.982 1.00 83.94 95 LYS A CA 1
ATOM 780 C C . LYS A 1 95 ? -10.552 -11.526 14.157 1.00 83.94 95 LYS A C 1
ATOM 782 O O . LYS A 1 95 ? -11.109 -10.862 15.026 1.00 83.94 95 LYS A O 1
ATOM 787 N N . GLU A 1 96 ? -11.184 -12.364 13.330 1.00 77.88 96 GLU A N 1
ATOM 788 C CA . GLU A 1 96 ? -12.624 -12.673 13.362 1.00 77.88 96 GLU A CA 1
ATOM 789 C C . GLU A 1 96 ? -13.526 -11.425 13.458 1.00 77.88 96 GLU A C 1
ATOM 791 O O . GLU A 1 96 ? -14.531 -11.409 14.168 1.00 77.88 96 GLU A O 1
ATOM 796 N N . ALA A 1 97 ? -13.161 -10.335 12.768 1.00 78.06 97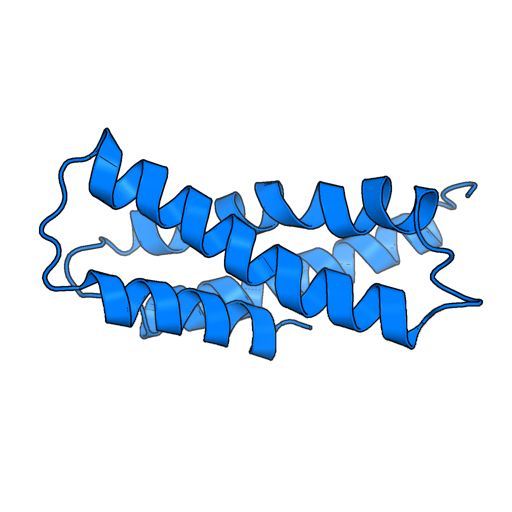 ALA A N 1
ATOM 797 C CA . ALA A 1 97 ? -13.976 -9.125 12.785 1.00 78.06 97 ALA A CA 1
ATOM 798 C C . ALA A 1 97 ? -15.330 -9.346 12.076 1.00 78.06 97 ALA A C 1
ATOM 800 O O . ALA A 1 97 ? -15.390 -10.077 11.081 1.00 78.06 97 ALA A O 1
ATOM 801 N N . PRO A 1 98 ? -16.409 -8.676 12.526 1.00 80.06 98 PRO A N 1
ATOM 802 C CA . PRO A 1 98 ? -17.703 -8.713 11.849 1.00 80.06 98 PRO A CA 1
ATOM 803 C C . PRO A 1 98 ? -17.594 -8.235 10.397 1.00 80.06 98 PRO A C 1
ATOM 805 O O . PRO A 1 98 ? -16.929 -7.239 10.111 1.00 80.06 98 PRO A O 1
ATOM 808 N N . ASN A 1 99 ? -18.291 -8.902 9.475 1.00 82.38 99 ASN A N 1
ATOM 809 C CA . ASN A 1 99 ? -18.246 -8.577 8.042 1.00 82.38 99 ASN A CA 1
ATOM 810 C C . ASN A 1 99 ? -19.014 -7.297 7.655 1.00 82.38 99 ASN A C 1
ATOM 812 O O . ASN A 1 99 ? -18.940 -6.876 6.501 1.00 82.38 99 ASN A O 1
ATOM 816 N N . ASP A 1 100 ? -19.692 -6.640 8.598 1.00 81.75 100 ASP A N 1
ATOM 817 C CA . ASP A 1 100 ? -20.606 -5.511 8.355 1.00 81.75 100 ASP A CA 1
ATOM 818 C C . ASP A 1 100 ? -19.927 -4.283 7.713 1.00 81.75 100 ASP A C 1
ATOM 820 O O . ASP A 1 100 ? -20.583 -3.446 7.094 1.00 81.75 100 ASP A O 1
ATOM 824 N N . GLY A 1 101 ? -18.598 -4.175 7.825 1.00 85.56 101 GLY A N 1
ATOM 825 C CA . GLY A 1 101 ? -17.789 -3.120 7.204 1.00 85.56 101 GLY A CA 1
ATOM 826 C C . GLY A 1 101 ? -16.947 -3.553 6.001 1.00 85.56 101 GLY A C 1
ATOM 827 O O . GLY A 1 101 ? -16.243 -2.713 5.448 1.00 85.56 101 GLY A O 1
ATOM 828 N N . LEU A 1 102 ? -16.975 -4.833 5.603 1.00 90.81 102 LEU A N 1
ATOM 829 C CA . LEU A 1 102 ? -15.988 -5.414 4.677 1.00 90.81 102 LEU A CA 1
ATOM 830 C C . LEU A 1 102 ? -15.942 -4.704 3.330 1.00 90.81 102 LEU A C 1
ATOM 832 O O . LEU A 1 102 ? -14.877 -4.264 2.911 1.00 90.81 102 LEU A O 1
ATOM 836 N N . LEU A 1 103 ? -17.091 -4.545 2.673 1.00 92.06 103 LEU A N 1
ATOM 837 C CA . LEU A 1 103 ? -17.136 -3.912 1.356 1.00 92.06 103 LEU A CA 1
ATOM 838 C C . LEU A 1 103 ? -16.631 -2.464 1.415 1.00 92.06 103 LEU A C 1
ATOM 840 O O . LEU A 1 103 ? -15.846 -2.052 0.570 1.00 92.06 103 LEU A O 1
ATOM 844 N N . ARG A 1 104 ? -17.022 -1.717 2.455 1.00 92.62 104 ARG A N 1
ATOM 845 C CA . ARG A 1 104 ? -16.568 -0.339 2.674 1.00 92.62 104 ARG A CA 1
ATOM 846 C C . ARG A 1 104 ? -15.058 -0.267 2.891 1.00 92.62 104 ARG A C 1
ATOM 848 O O . ARG A 1 104 ? -14.417 0.626 2.341 1.00 92.62 104 ARG A O 1
ATOM 855 N N . ASP A 1 105 ? -14.503 -1.171 3.691 1.00 92.88 105 ASP A N 1
ATOM 856 C CA . ASP A 1 105 ? -13.069 -1.200 3.973 1.00 92.88 105 ASP A CA 1
ATOM 857 C C . ASP A 1 105 ? -12.274 -1.538 2.705 1.00 92.88 105 ASP A C 1
ATOM 859 O O . ASP A 1 105 ? -11.324 -0.828 2.383 1.00 92.88 105 ASP A O 1
ATOM 863 N N . MET A 1 106 ? -12.723 -2.530 1.927 1.00 94.81 106 MET A N 1
ATOM 864 C CA . MET A 1 106 ? -12.116 -2.883 0.637 1.00 94.81 106 MET A CA 1
ATOM 865 C C . MET A 1 106 ? -12.194 -1.723 -0.362 1.00 94.81 106 MET A C 1
ATOM 867 O O . MET A 1 106 ? -11.180 -1.334 -0.934 1.00 94.81 106 MET A O 1
ATOM 871 N N . SER A 1 107 ? -13.366 -1.099 -0.528 1.00 93.75 107 SER A N 1
ATOM 872 C CA . SER A 1 107 ? -13.513 0.075 -1.398 1.00 93.75 107 SER A CA 1
ATOM 873 C C . SER A 1 107 ? -12.630 1.237 -0.948 1.00 93.75 107 SER A C 1
ATOM 875 O O . SER A 1 107 ? -12.060 1.924 -1.788 1.00 93.75 107 SER A O 1
ATOM 877 N N . THR A 1 108 ? -12.472 1.443 0.363 1.00 94.44 108 THR A N 1
ATOM 878 C CA . THR A 1 108 ? -11.578 2.481 0.892 1.00 94.44 108 THR A CA 1
ATOM 879 C C . THR A 1 108 ? -10.125 2.206 0.516 1.00 94.44 108 THR A C 1
ATOM 881 O O . THR A 1 108 ? -9.436 3.134 0.109 1.00 94.44 108 THR A O 1
ATOM 884 N N . ILE A 1 109 ? -9.661 0.957 0.624 1.00 93.38 109 ILE A N 1
ATOM 885 C CA . ILE A 1 109 ? -8.288 0.571 0.257 1.00 93.38 109 ILE A CA 1
ATOM 886 C C . ILE A 1 109 ? -8.045 0.785 -1.240 1.00 93.38 109 ILE A C 1
ATOM 888 O O . ILE A 1 109 ? -7.026 1.360 -1.619 1.00 93.38 109 ILE A O 1
ATOM 892 N N . VAL A 1 110 ? -9.002 0.398 -2.090 1.00 93.38 110 VAL A N 1
ATOM 893 C CA . VAL A 1 110 ? -8.920 0.641 -3.539 1.00 93.38 110 VAL A CA 1
ATOM 894 C C . VAL A 1 110 ? -8.839 2.139 -3.837 1.00 93.38 110 VAL A C 1
ATOM 896 O O . VAL A 1 110 ? -7.962 2.562 -4.581 1.00 93.38 110 VAL A O 1
ATOM 899 N N . ILE A 1 111 ? -9.710 2.954 -3.231 1.00 92.25 111 ILE A N 1
ATOM 900 C CA . ILE A 1 111 ? -9.694 4.415 -3.414 1.00 92.25 111 ILE A CA 1
ATOM 901 C C . ILE A 1 111 ? -8.374 5.012 -2.917 1.00 92.25 111 ILE A C 1
ATOM 903 O O . ILE A 1 111 ? -7.842 5.900 -3.572 1.00 92.25 111 ILE A O 1
ATOM 907 N N . ALA A 1 112 ? -7.842 4.528 -1.792 1.00 91.88 112 ALA A N 1
ATOM 908 C CA . ALA A 1 112 ? -6.572 4.989 -1.240 1.00 91.88 112 ALA A CA 1
ATOM 909 C C . ALA A 1 112 ? -5.420 4.780 -2.232 1.00 91.88 112 ALA A C 1
ATOM 911 O O . ALA A 1 112 ? -4.699 5.733 -2.507 1.00 91.88 112 ALA A O 1
ATOM 912 N N . ASN A 1 113 ? -5.319 3.582 -2.817 1.00 91.31 113 ASN A N 1
ATO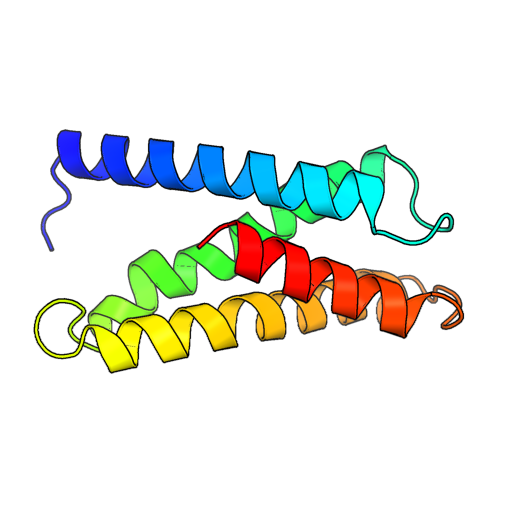M 913 C CA . ASN A 1 113 ? -4.313 3.262 -3.834 1.00 91.31 113 ASN A CA 1
ATOM 914 C C . ASN A 1 113 ? -4.512 4.099 -5.105 1.00 91.31 113 ASN A C 1
ATOM 916 O O . ASN A 1 113 ? -3.574 4.685 -5.623 1.00 91.31 113 ASN A O 1
ATOM 920 N N . LEU A 1 114 ? -5.744 4.218 -5.610 1.00 87.44 114 LEU A N 1
ATOM 921 C CA . LEU A 1 114 ? -5.999 5.003 -6.825 1.00 87.44 114 LEU A CA 1
ATOM 922 C C . LEU A 1 114 ? -5.697 6.501 -6.652 1.00 87.44 114 LEU A C 1
ATOM 924 O O . LEU A 1 114 ? -5.412 7.176 -7.634 1.00 87.44 114 LEU A O 1
ATOM 928 N N . PHE A 1 115 ? -5.771 7.027 -5.426 1.00 85.44 115 PHE A N 1
ATOM 929 C CA . PHE A 1 115 ? -5.396 8.410 -5.116 1.00 85.44 115 PHE A CA 1
ATOM 930 C C . PHE A 1 115 ? -3.889 8.621 -4.938 1.00 85.44 115 PHE A C 1
ATOM 932 O O . PHE A 1 115 ? -3.448 9.770 -4.928 1.00 85.44 115 PHE A O 1
ATOM 939 N N . SER A 1 116 ? -3.124 7.553 -4.712 1.00 81.31 116 SER A N 1
ATOM 940 C CA . SER A 1 116 ? -1.713 7.624 -4.330 1.00 81.31 116 SER A CA 1
ATOM 941 C C . SER A 1 116 ? -0.735 7.394 -5.488 1.00 81.31 116 SER A C 1
ATOM 943 O O . SER A 1 116 ? 0.456 7.684 -5.319 1.00 81.31 116 SER A O 1
ATOM 945 N N . TYR A 1 117 ? -1.240 6.889 -6.622 1.00 71.62 117 TYR A N 1
ATOM 946 C CA . TYR A 1 117 ? -0.521 6.649 -7.881 1.00 71.62 117 TYR A CA 1
ATOM 947 C C . TYR A 1 117 ? -0.366 7.896 -8.761 1.00 71.62 117 TYR A C 1
ATOM 949 O O . TYR A 1 117 ? -1.281 8.752 -8.785 1.00 71.62 117 TYR A O 1
#

Radius of gyration: 15.13 Å; chains: 1; bounding box: 43×25×39 Å